Protein AF-A0A804UG69-F1 (afdb_monomer)

pLDDT: mean 86.94, std 11.78, range [37.31, 96.06]

Structure (mmCIF, N/CA/C/O backbone):
data_AF-A0A804UG69-F1
#
_entry.id   AF-A0A804UG69-F1
#
loop_
_atom_site.group_PDB
_atom_site.id
_atom_site.type_symbol
_atom_site.label_atom_id
_atom_site.label_alt_id
_atom_site.label_comp_id
_atom_site.label_asym_id
_atom_site.label_entity_id
_atom_site.label_seq_id
_atom_site.pdbx_PDB_ins_code
_atom_site.Cartn_x
_atom_site.Cartn_y
_atom_site.Cartn_z
_atom_site.occupancy
_atom_site.B_iso_or_equiv
_atom_site.auth_seq_id
_atom_site.auth_comp_id
_atom_site.auth_asym_id
_atom_site.auth_atom_id
_atom_site.pdbx_PDB_model_num
ATOM 1 N N . MET A 1 1 ? 10.944 14.879 -15.641 1.00 67.06 1 MET A N 1
ATOM 2 C CA . MET A 1 1 ? 11.235 13.615 -14.923 1.00 67.06 1 MET A CA 1
ATOM 3 C C . MET A 1 1 ? 10.166 13.428 -13.853 1.00 67.06 1 MET A C 1
ATOM 5 O O . MET A 1 1 ? 9.902 14.392 -13.152 1.00 67.06 1 MET A O 1
ATOM 9 N N . PHE A 1 2 ? 9.518 12.261 -13.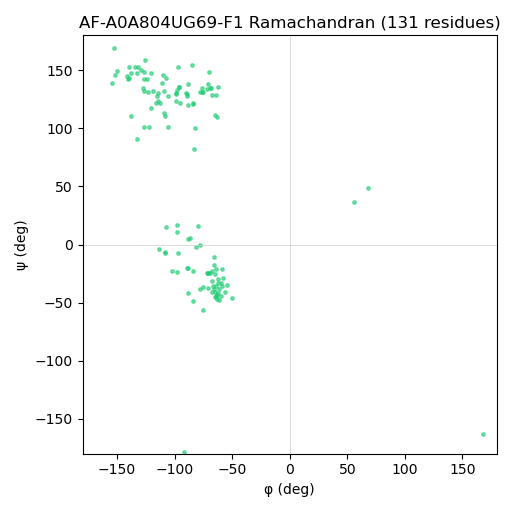747 1.00 74.19 2 PHE A N 1
ATOM 10 C CA . PHE A 1 2 ? 8.540 12.007 -12.675 1.00 74.19 2 PHE A CA 1
ATOM 11 C C . PHE A 1 2 ? 9.277 11.550 -11.413 1.00 74.19 2 PHE A C 1
ATOM 13 O O . PHE A 1 2 ? 10.001 10.557 -11.458 1.00 74.19 2 PHE A O 1
ATOM 20 N N . CYS A 1 3 ? 9.104 12.270 -10.305 1.00 78.31 3 CYS A N 1
ATOM 21 C CA . CYS A 1 3 ? 9.746 11.972 -9.027 1.00 78.31 3 CYS A CA 1
ATOM 22 C C . CYS A 1 3 ? 8.693 11.875 -7.916 1.00 78.31 3 CYS A C 1
ATOM 24 O O . CYS A 1 3 ? 7.734 12.643 -7.905 1.00 78.31 3 CYS A O 1
ATOM 26 N N . PHE A 1 4 ? 8.888 10.947 -6.979 1.00 79.75 4 PHE A N 1
ATOM 27 C CA . PHE A 1 4 ? 8.080 10.825 -5.766 1.00 79.75 4 PHE A CA 1
ATOM 28 C C . PHE A 1 4 ? 8.932 11.278 -4.581 1.00 79.75 4 PHE A C 1
ATOM 30 O O . PHE A 1 4 ? 9.896 10.604 -4.224 1.00 79.75 4 PHE A O 1
ATOM 37 N N . SER A 1 5 ? 8.590 12.420 -3.987 1.00 74.06 5 SER A N 1
ATOM 38 C CA . SER A 1 5 ? 9.306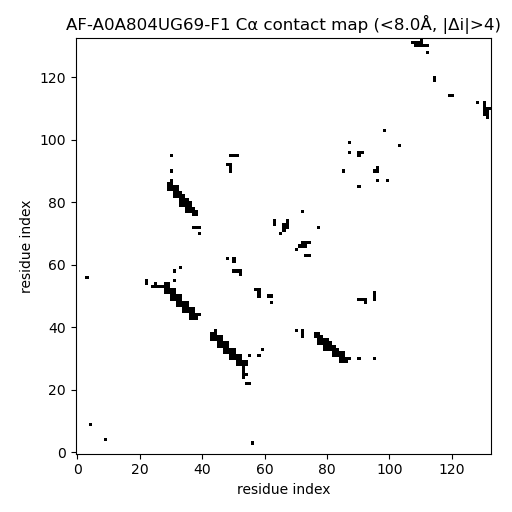 13.001 -2.848 1.00 74.06 5 SER A CA 1
ATOM 39 C C . 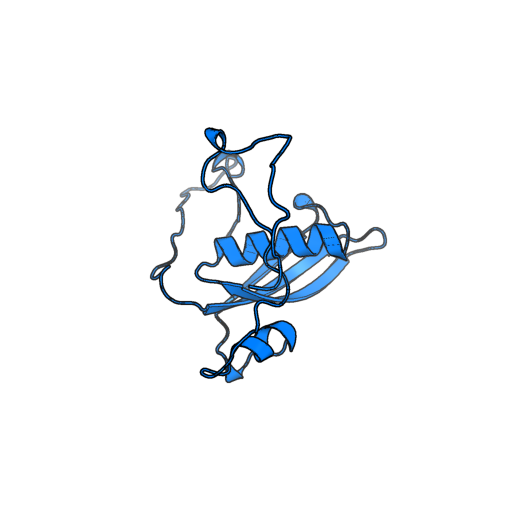SER A 1 5 ? 8.312 13.599 -1.848 1.00 74.06 5 SER A C 1
ATOM 41 O O . SER A 1 5 ? 7.324 14.195 -2.282 1.00 74.06 5 SER A O 1
ATOM 43 N N . PRO A 1 6 ? 8.557 13.487 -0.528 1.00 68.88 6 PRO A N 1
ATOM 44 C CA . PRO A 1 6 ? 7.726 14.135 0.487 1.00 68.88 6 PRO A CA 1
ATOM 45 C C . PRO A 1 6 ? 7.832 15.670 0.462 1.00 68.88 6 PRO A C 1
ATOM 47 O O . PRO A 1 6 ? 6.913 16.348 0.912 1.00 68.88 6 PRO A O 1
ATOM 50 N N . HIS A 1 7 ? 8.924 16.227 -0.079 1.00 62.69 7 HIS A N 1
ATOM 51 C CA . HIS A 1 7 ? 9.140 17.673 -0.169 1.00 62.69 7 HIS A CA 1
ATOM 52 C C . HIS A 1 7 ? 9.735 18.087 -1.520 1.00 62.69 7 HIS A C 1
ATOM 54 O O . HIS A 1 7 ? 10.560 17.377 -2.102 1.00 62.69 7 HIS A O 1
ATOM 60 N N . LEU A 1 8 ? 9.370 19.291 -1.974 1.00 58.81 8 LEU A N 1
ATOM 61 C CA . LEU A 1 8 ? 9.874 19.926 -3.203 1.00 58.81 8 LEU A CA 1
ATOM 62 C C . LEU A 1 8 ? 11.377 20.274 -3.136 1.00 58.81 8 LEU A C 1
ATOM 64 O O . LEU A 1 8 ? 11.985 20.597 -4.152 1.00 58.81 8 LEU A O 1
ATOM 68 N N . LEU A 1 9 ? 11.997 20.174 -1.952 1.00 55.69 9 LEU A N 1
ATOM 69 C CA . LEU A 1 9 ? 13.407 20.512 -1.712 1.00 55.69 9 LEU A CA 1
ATOM 70 C C . LEU A 1 9 ? 14.418 19.608 -2.439 1.00 55.69 9 LEU A C 1
ATOM 72 O O . LEU A 1 9 ? 15.562 20.001 -2.636 1.00 55.69 9 LEU A O 1
ATOM 76 N N . LEU A 1 10 ? 14.000 18.431 -2.907 1.00 52.09 10 LEU A N 1
ATOM 77 C CA . LEU A 1 10 ? 14.869 17.495 -3.633 1.00 52.0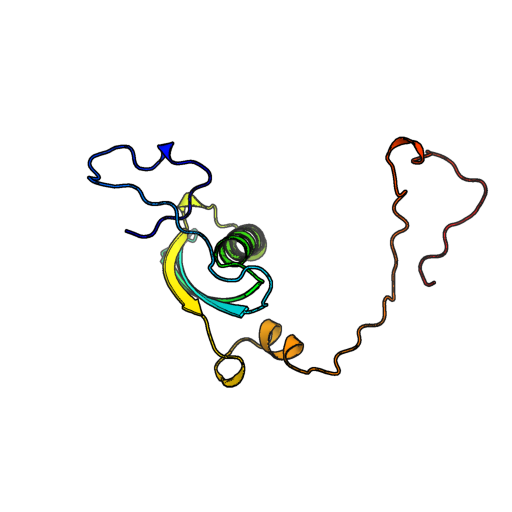9 10 LEU A CA 1
ATOM 78 C C . LEU A 1 10 ? 15.054 17.822 -5.130 1.00 52.09 10 LEU A C 1
ATOM 80 O O . LEU A 1 10 ? 15.813 17.130 -5.801 1.00 52.09 10 LEU A O 1
ATOM 84 N N . SER A 1 11 ? 14.409 18.870 -5.658 1.00 51.56 11 SER A N 1
ATOM 85 C CA . SER A 1 11 ? 14.471 19.266 -7.082 1.00 51.56 11 SER A CA 1
ATOM 86 C C . SER A 1 11 ? 15.281 20.545 -7.374 1.00 51.56 11 SER A C 1
ATOM 88 O O . SER A 1 11 ? 15.179 21.101 -8.463 1.00 51.56 11 SER A O 1
ATOM 90 N N . PHE A 1 12 ? 16.099 21.025 -6.432 1.00 37.31 12 PHE A N 1
ATOM 91 C CA . PHE A 1 12 ? 16.636 22.399 -6.429 1.00 37.31 12 PHE A CA 1
ATOM 92 C C . PHE A 1 12 ? 17.835 22.714 -7.343 1.00 37.31 12 PHE A C 1
ATOM 94 O O . PHE A 1 12 ? 18.459 23.760 -7.185 1.00 37.31 12 PHE A O 1
ATOM 101 N N . ILE A 1 13 ? 18.164 21.880 -8.328 1.00 46.38 13 ILE A N 1
ATOM 102 C CA . ILE A 1 13 ? 19.268 22.176 -9.252 1.00 46.38 13 ILE A CA 1
ATOM 103 C C . ILE A 1 13 ? 18.724 22.070 -10.685 1.00 46.38 13 ILE A C 1
ATOM 105 O O . ILE A 1 13 ? 18.509 20.980 -11.202 1.00 46.38 13 ILE A O 1
ATOM 109 N N . THR A 1 14 ? 18.435 23.237 -11.278 1.00 43.31 14 THR A N 1
ATOM 110 C CA . THR A 1 14 ? 18.195 23.495 -12.718 1.00 43.31 14 THR A CA 1
ATOM 111 C C . THR A 1 14 ? 16.933 22.919 -13.390 1.00 43.31 14 THR A C 1
ATOM 113 O O . THR A 1 14 ? 17.025 22.370 -14.487 1.00 43.31 14 THR A O 1
ATOM 116 N N . HIS A 1 15 ? 15.736 23.086 -12.815 1.00 53.72 15 HIS A N 1
ATOM 117 C CA . HIS A 1 15 ? 14.477 22.803 -13.530 1.00 53.72 15 HIS A CA 1
ATOM 118 C C . HIS A 1 15 ? 13.578 24.042 -13.686 1.00 53.72 15 HIS A C 1
ATOM 120 O O . HIS A 1 15 ? 13.346 24.773 -12.732 1.00 53.72 15 HIS A O 1
ATOM 126 N N . PHE A 1 16 ? 13.092 24.255 -14.916 1.00 59.66 16 PHE A N 1
ATOM 127 C CA . PHE A 1 16 ? 12.329 25.431 -15.368 1.00 59.66 16 PHE A CA 1
ATOM 128 C C . PHE A 1 16 ? 10.897 25.505 -14.802 1.00 59.66 16 PHE A C 1
ATOM 130 O O . PHE A 1 16 ? 10.343 26.590 -14.697 1.00 59.66 16 PHE A O 1
ATOM 137 N N . ASP A 1 17 ? 10.306 24.368 -14.421 1.00 71.19 17 ASP A N 1
ATOM 138 C CA . ASP A 1 17 ? 8.976 24.291 -13.808 1.00 71.19 17 ASP A CA 1
ATOM 139 C C . ASP A 1 17 ? 8.874 23.018 -12.948 1.00 71.19 17 ASP A C 1
ATOM 141 O O . ASP A 1 17 ? 9.374 21.953 -13.336 1.00 71.19 17 ASP A O 1
ATOM 145 N N . VAL A 1 18 ? 8.255 23.128 -11.770 1.00 75.62 18 VAL A N 1
ATOM 146 C CA . VAL A 1 18 ? 7.949 22.001 -10.883 1.00 75.62 18 VAL A CA 1
ATOM 147 C C . VAL A 1 18 ? 6.444 21.979 -10.646 1.00 75.62 18 VAL A C 1
ATOM 149 O O . VAL A 1 18 ? 5.922 22.717 -9.813 1.00 75.62 18 VAL A O 1
ATOM 152 N N . SER A 1 19 ? 5.747 21.088 -11.348 1.00 82.62 19 SER A N 1
ATOM 153 C CA . SER A 1 19 ? 4.312 20.874 -11.175 1.00 82.62 19 SER A CA 1
ATOM 154 C C . SER A 1 19 ? 4.040 19.666 -10.282 1.00 82.62 19 SER A C 1
ATOM 156 O O . SER A 1 19 ? 4.477 18.541 -10.542 1.00 82.62 19 SER A O 1
ATOM 158 N N . GLN A 1 20 ? 3.289 19.894 -9.205 1.00 83.00 20 GLN A N 1
ATOM 159 C CA . GLN A 1 20 ? 2.773 18.812 -8.377 1.00 83.00 20 GLN A CA 1
ATOM 160 C C . GLN A 1 20 ? 1.588 18.149 -9.081 1.00 83.00 20 GLN A C 1
ATOM 162 O O . GLN A 1 20 ? 0.660 18.815 -9.537 1.00 83.00 20 GLN A O 1
ATOM 167 N N . ILE A 1 21 ? 1.609 16.820 -9.147 1.00 85.12 21 ILE A N 1
ATOM 168 C CA . ILE A 1 21 ? 0.556 16.040 -9.794 1.00 85.12 21 ILE A CA 1
ATOM 169 C C . ILE A 1 21 ? -0.397 15.505 -8.734 1.00 85.12 21 ILE A C 1
ATOM 171 O O . ILE A 1 21 ? 0.020 14.868 -7.765 1.00 85.12 21 ILE A O 1
ATOM 175 N N . PHE A 1 22 ? -1.686 15.722 -8.971 1.00 83.19 22 PHE A N 1
ATOM 176 C CA . PHE A 1 22 ? -2.767 15.161 -8.176 1.00 83.19 22 PHE A CA 1
ATOM 177 C C . PHE A 1 22 ? -3.519 14.101 -8.983 1.00 83.19 22 PHE A C 1
ATOM 179 O O . PHE A 1 22 ? -3.659 14.195 -10.205 1.00 83.19 22 PHE A O 1
ATOM 186 N N . GLU A 1 23 ? -3.992 13.065 -8.293 1.00 84.31 23 GLU A N 1
ATOM 187 C CA . GLU A 1 23 ? -4.835 12.042 -8.908 1.00 84.31 23 GLU A CA 1
ATOM 188 C C . GLU A 1 23 ? -6.193 12.654 -9.271 1.00 84.31 23 GLU A C 1
ATOM 190 O O . GLU A 1 23 ? -6.798 13.352 -8.460 1.00 84.31 23 GLU A O 1
ATOM 195 N N . ARG A 1 24 ? -6.693 12.369 -10.480 1.00 82.06 24 ARG A N 1
ATOM 196 C CA . ARG A 1 24 ? -7.949 12.965 -10.967 1.00 82.06 24 ARG A CA 1
ATOM 197 C C . ARG A 1 24 ? -9.160 12.537 -10.134 1.00 82.06 24 ARG A C 1
ATOM 199 O O . ARG A 1 24 ? -9.979 13.373 -9.788 1.00 82.06 24 ARG A O 1
ATOM 206 N N . ASN A 1 25 ? -9.244 11.244 -9.803 1.00 84.81 25 ASN A N 1
ATOM 207 C CA . ASN A 1 25 ? -10.374 10.647 -9.083 1.00 84.81 25 ASN A CA 1
ATOM 208 C C . ASN A 1 25 ? -9.864 9.762 -7.929 1.00 84.81 25 ASN A C 1
ATOM 210 O O . ASN A 1 25 ? -9.645 8.566 -8.146 1.00 84.81 25 ASN A O 1
ATOM 214 N N . PRO A 1 26 ? -9.692 10.306 -6.710 1.00 86.88 26 PRO A N 1
ATOM 215 C CA . PRO A 1 26 ? -9.195 9.554 -5.552 1.00 86.88 26 PRO A CA 1
ATOM 216 C C . PRO A 1 26 ? -10.260 8.662 -4.887 1.00 86.88 26 PRO A C 1
ATOM 218 O O . PRO A 1 26 ? -9.982 7.995 -3.897 1.00 86.88 26 PRO A O 1
ATOM 221 N N . THR A 1 27 ? -11.494 8.653 -5.389 1.00 91.00 27 THR A N 1
ATOM 222 C CA . THR A 1 27 ? -12.603 7.852 -4.843 1.00 91.00 27 THR A CA 1
ATOM 223 C C . THR A 1 27 ? -12.679 6.451 -5.445 1.00 91.00 27 THR A C 1
ATOM 225 O O . THR A 1 27 ? -13.275 5.551 -4.857 1.00 91.00 27 THR A O 1
ATOM 228 N N . THR A 1 28 ? -12.078 6.246 -6.620 1.00 89.88 28 THR A N 1
ATOM 229 C CA . THR A 1 28 ? -12.128 4.974 -7.346 1.00 89.88 28 THR A CA 1
ATOM 230 C C . THR A 1 28 ? -10.877 4.151 -7.093 1.00 89.88 28 THR A C 1
ATOM 232 O O . THR A 1 28 ? -9.766 4.655 -7.245 1.00 89.88 28 THR A O 1
ATOM 235 N N . ILE A 1 29 ? -11.051 2.868 -6.788 1.00 91.50 29 ILE A N 1
ATOM 236 C CA . ILE A 1 29 ? -9.933 1.938 -6.627 1.00 91.50 29 ILE A CA 1
ATOM 237 C C . ILE A 1 29 ? -9.410 1.527 -8.005 1.00 91.50 29 ILE A C 1
ATOM 239 O O . ILE A 1 29 ? -10.179 1.103 -8.871 1.00 91.50 29 ILE A O 1
ATOM 243 N N . LYS A 1 30 ? -8.093 1.598 -8.190 1.00 92.62 30 LYS A N 1
ATOM 244 C CA . LYS A 1 30 ? -7.394 1.187 -9.409 1.00 92.62 30 LYS A CA 1
ATOM 245 C C . LYS A 1 30 ? -6.301 0.181 -9.061 1.00 92.62 30 LYS A C 1
ATOM 247 O O . LYS A 1 30 ? -5.832 0.103 -7.927 1.00 92.62 30 LYS A O 1
ATOM 252 N N . ASN A 1 31 ? -5.885 -0.595 -10.055 1.00 94.56 31 ASN A N 1
ATOM 253 C CA . ASN A 1 31 ? -4.697 -1.431 -9.935 1.00 94.56 31 ASN A CA 1
ATOM 254 C C . ASN A 1 31 ? -3.529 -0.703 -10.611 1.00 94.56 31 ASN A C 1
ATOM 256 O O . ASN A 1 31 ? -3.648 -0.259 -11.754 1.00 94.56 31 ASN A O 1
ATOM 260 N N . TYR A 1 32 ? -2.406 -0.582 -9.915 1.00 95.19 32 TYR A N 1
ATOM 261 C CA . TYR A 1 32 ? -1.201 0.095 -10.374 1.00 95.19 32 TYR A CA 1
ATOM 262 C C . TYR A 1 32 ? -0.078 -0.920 -10.564 1.00 95.19 32 TYR A C 1
ATOM 264 O O . TYR A 1 32 ? 0.312 -1.611 -9.626 1.00 95.19 32 TYR A O 1
ATOM 272 N N . GLY A 1 33 ? 0.452 -0.994 -11.781 1.00 95.75 33 GLY A N 1
ATOM 273 C CA . GLY A 1 33 ? 1.674 -1.717 -12.100 1.00 95.75 33 GLY A CA 1
ATOM 274 C C . GLY A 1 33 ? 2.883 -0.804 -11.935 1.00 95.75 33 GLY A C 1
ATOM 275 O O . GLY A 1 33 ? 2.925 0.283 -12.514 1.00 95.75 33 GLY A O 1
ATOM 276 N N . ILE A 1 34 ? 3.869 -1.254 -11.167 1.00 95.94 34 ILE A N 1
ATOM 277 C CA . ILE A 1 34 ? 5.115 -0.539 -10.895 1.00 95.94 34 ILE A CA 1
ATOM 278 C C . ILE A 1 34 ? 6.276 -1.408 -11.370 1.00 95.94 34 ILE A C 1
ATOM 280 O O . ILE A 1 34 ? 6.497 -2.511 -10.866 1.00 95.94 34 ILE A O 1
ATOM 284 N N . TRP A 1 35 ? 7.027 -0.895 -12.339 1.00 95.69 35 TRP A N 1
ATOM 285 C CA . TRP A 1 35 ? 8.312 -1.446 -12.752 1.00 95.69 35 TRP A CA 1
ATOM 286 C C . TRP A 1 35 ? 9.395 -0.690 -12.009 1.00 95.69 35 TRP A C 1
ATOM 288 O O . TRP A 1 35 ? 9.494 0.533 -12.121 1.00 95.69 35 TRP A O 1
ATOM 298 N N . LEU A 1 36 ? 10.199 -1.414 -11.248 1.00 94.69 36 LEU A N 1
ATOM 299 C CA . LEU A 1 36 ? 11.248 -0.847 -10.423 1.00 94.69 36 LEU A CA 1
ATOM 300 C C . LEU A 1 36 ? 12.551 -1.612 -10.620 1.00 94.69 36 LEU A C 1
ATOM 302 O O . LEU A 1 36 ? 12.562 -2.820 -10.842 1.00 94.69 36 LEU A O 1
ATOM 306 N N . ARG A 1 37 ? 13.656 -0.895 -10.507 1.00 96.06 37 ARG A N 1
ATOM 307 C CA . ARG A 1 37 ? 14.992 -1.448 -10.345 1.00 96.06 37 ARG A CA 1
ATOM 308 C C . ARG A 1 37 ? 15.435 -1.146 -8.930 1.00 96.06 37 ARG A C 1
ATOM 310 O O . ARG A 1 37 ? 15.299 -0.013 -8.483 1.00 96.06 37 ARG A O 1
ATOM 317 N N . TYR A 1 38 ? 15.960 -2.131 -8.222 1.00 95.31 38 TYR A N 1
ATOM 318 C CA . TYR A 1 38 ? 16.471 -1.919 -6.876 1.00 95.31 38 TYR A CA 1
ATOM 319 C C . TYR A 1 38 ? 17.877 -2.477 -6.716 1.00 95.31 38 TYR A C 1
ATOM 321 O O . TYR A 1 38 ? 18.254 -3.449 -7.372 1.00 95.31 38 TYR A O 1
ATOM 329 N N . GLN A 1 39 ? 18.645 -1.852 -5.833 1.00 94.38 39 GLN A N 1
ATOM 330 C CA . GLN A 1 39 ? 19.962 -2.321 -5.437 1.00 94.38 39 GLN A CA 1
ATOM 331 C C . GLN A 1 39 ? 19.825 -3.287 -4.254 1.00 94.38 39 GLN A C 1
ATOM 333 O O . GLN A 1 39 ? 19.302 -2.935 -3.194 1.00 94.38 39 GLN A O 1
ATOM 338 N N . SER A 1 40 ? 20.278 -4.520 -4.446 1.00 89.12 40 SER A N 1
ATOM 339 C CA . SER A 1 40 ? 20.519 -5.485 -3.378 1.00 89.12 40 SER A CA 1
ATOM 340 C C . SER A 1 40 ? 21.975 -5.394 -2.906 1.00 89.12 40 SER A C 1
ATOM 342 O O . SER A 1 40 ? 22.769 -4.604 -3.412 1.00 89.12 40 SER A O 1
ATOM 344 N N . ARG A 1 41 ? 22.353 -6.237 -1.941 1.00 89.19 41 ARG A N 1
ATOM 345 C CA . ARG A 1 41 ? 23.750 -6.340 -1.489 1.00 89.19 41 ARG A CA 1
ATOM 346 C C . ARG A 1 41 ? 24.693 -6.862 -2.575 1.00 89.19 41 ARG A C 1
ATOM 348 O O . ARG A 1 41 ? 25.883 -6.592 -2.506 1.00 89.19 41 ARG A O 1
ATOM 355 N N . THR A 1 42 ? 24.171 -7.617 -3.539 1.00 91.56 42 THR A N 1
ATOM 356 C CA . THR A 1 42 ? 24.960 -8.293 -4.575 1.00 91.56 42 THR A CA 1
ATOM 357 C C . THR A 1 42 ? 24.920 -7.571 -5.920 1.00 91.56 42 THR A C 1
ATOM 359 O O . THR A 1 42 ? 25.816 -7.769 -6.730 1.00 91.56 42 THR A O 1
ATOM 362 N N . GLY A 1 43 ? 23.904 -6.745 -6.189 1.00 93.44 43 GLY A N 1
ATOM 363 C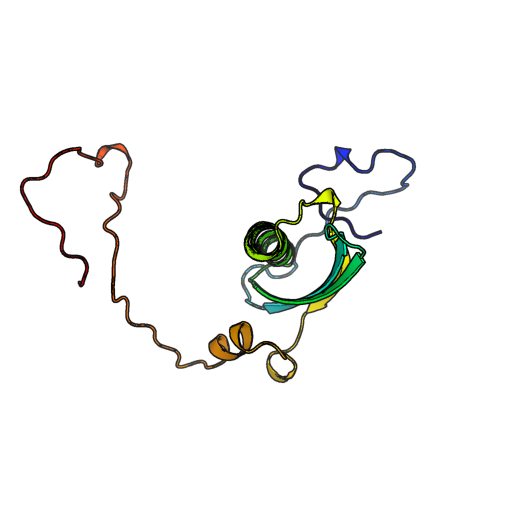 CA . GLY A 1 43 ? 23.791 -6.036 -7.463 1.00 93.44 43 GLY A CA 1
ATOM 364 C C . GLY A 1 43 ? 22.431 -5.385 -7.696 1.00 93.44 43 GLY A C 1
ATOM 365 O O . GLY A 1 43 ? 21.649 -5.185 -6.770 1.00 93.44 43 GLY A O 1
ATOM 366 N N . TYR A 1 44 ? 22.143 -5.043 -8.951 1.00 95.06 44 TYR A N 1
ATOM 367 C CA . TYR A 1 44 ? 20.871 -4.440 -9.349 1.00 95.06 44 TYR A CA 1
ATOM 368 C C . TYR A 1 44 ? 19.893 -5.491 -9.863 1.00 95.06 44 TYR A C 1
ATOM 370 O O . TYR A 1 44 ? 20.248 -6.334 -10.683 1.00 95.06 44 TYR A O 1
ATOM 378 N N . HIS A 1 45 ? 18.638 -5.397 -9.432 1.00 94.88 45 HIS A N 1
ATOM 379 C CA . HIS A 1 45 ? 17.575 -6.305 -9.848 1.00 94.88 45 HIS A CA 1
ATOM 380 C C . HIS A 1 45 ? 16.371 -5.528 -10.363 1.00 94.88 45 HIS A C 1
ATOM 382 O O . HIS A 1 45 ? 15.924 -4.565 -9.740 1.00 94.88 45 HIS A O 1
ATOM 388 N N . ASN A 1 46 ? 15.831 -5.975 -11.495 1.00 95.88 46 ASN A N 1
ATOM 389 C CA . ASN A 1 46 ? 14.574 -5.469 -12.028 1.00 95.88 46 ASN A CA 1
ATOM 390 C C . ASN A 1 46 ? 13.413 -6.263 -11.442 1.00 95.88 46 ASN A C 1
ATOM 392 O O . ASN A 1 46 ? 13.458 -7.489 -11.344 1.00 95.88 46 ASN A O 1
ATOM 396 N N . MET A 1 47 ? 12.356 -5.557 -11.076 1.00 94.88 47 MET A N 1
ATOM 397 C CA . MET A 1 47 ? 11.174 -6.136 -10.481 1.00 94.88 47 MET A CA 1
ATOM 398 C C . MET A 1 47 ? 9.928 -5.438 -11.002 1.00 94.88 47 MET A C 1
ATOM 400 O O . MET A 1 47 ? 9.893 -4.236 -11.247 1.00 94.88 47 MET A O 1
ATOM 404 N N . TYR A 1 48 ? 8.876 -6.225 -11.145 1.00 95.06 48 TYR A N 1
ATOM 405 C CA . TYR A 1 48 ? 7.535 -5.730 -11.388 1.00 95.06 48 TYR A CA 1
ATOM 406 C C . TYR A 1 48 ? 6.691 -6.010 -10.146 1.00 95.06 48 TYR A C 1
ATOM 408 O O . TYR A 1 48 ? 6.828 -7.084 -9.551 1.00 95.06 48 TYR A O 1
ATOM 416 N N . LYS A 1 49 ? 5.839 -5.077 -9.729 1.00 94.38 49 LYS A N 1
ATOM 417 C CA . LYS A 1 49 ? 4.850 -5.281 -8.662 1.00 94.38 49 LYS A CA 1
ATOM 418 C C . LYS A 1 49 ? 3.531 -4.617 -9.026 1.00 94.38 49 LYS A C 1
ATOM 420 O O . LYS A 1 49 ? 3.507 -3.654 -9.784 1.00 94.38 49 LYS A O 1
ATOM 425 N N . GLU A 1 50 ? 2.448 -5.160 -8.489 1.00 95.06 50 GLU A N 1
ATOM 426 C CA . GLU A 1 50 ? 1.091 -4.667 -8.698 1.00 95.06 50 GLU A CA 1
ATOM 427 C C . GLU A 1 50 ? 0.479 -4.352 -7.335 1.00 95.06 50 GLU A C 1
ATOM 429 O O . GLU A 1 50 ? 0.541 -5.183 -6.429 1.00 95.06 50 GLU A O 1
ATOM 434 N N . TYR A 1 51 ? -0.110 -3.167 -7.201 1.00 95.00 51 TYR A N 1
ATOM 435 C CA . TYR A 1 51 ? -0.789 -2.720 -5.987 1.00 95.00 51 TYR A CA 1
ATOM 436 C C . TYR A 1 51 ? -2.202 -2.266 -6.319 1.00 95.00 51 TYR A C 1
ATOM 438 O O . TYR A 1 51 ? -2.457 -1.754 -7.408 1.00 95.00 51 TYR A O 1
ATOM 446 N N . ARG A 1 52 ? -3.124 -2.454 -5.378 1.00 93.62 52 ARG A N 1
ATOM 447 C CA . ARG A 1 52 ? -4.506 -1.989 -5.486 1.00 93.62 52 ARG A CA 1
ATOM 448 C C . ARG A 1 52 ? -4.689 -0.835 -4.514 1.00 93.62 52 ARG A C 1
ATOM 450 O O . ARG A 1 52 ? -4.594 -1.041 -3.309 1.00 93.62 52 ARG A O 1
ATOM 457 N N . ASP A 1 53 ? -4.914 0.360 -5.043 1.00 94.00 53 ASP A N 1
ATOM 458 C CA . ASP A 1 53 ? -5.049 1.574 -4.239 1.00 94.00 53 ASP A CA 1
ATOM 459 C C . ASP A 1 53 ? -5.929 2.611 -4.954 1.00 94.00 53 ASP A C 1
ATOM 461 O O . ASP A 1 53 ? -6.272 2.454 -6.128 1.00 94.00 53 ASP A O 1
ATOM 465 N N . THR A 1 54 ? -6.321 3.669 -4.254 1.00 92.75 54 THR A N 1
ATOM 466 C CA . THR A 1 54 ? -7.087 4.788 -4.816 1.00 92.75 54 THR A CA 1
ATOM 467 C C . THR A 1 54 ? -6.207 5.835 -5.491 1.00 92.75 54 THR A C 1
ATOM 469 O O . THR A 1 54 ? -6.681 6.575 -6.352 1.00 92.75 54 THR A O 1
ATOM 472 N N . THR A 1 55 ? -4.924 5.903 -5.124 1.00 93.06 55 THR A N 1
ATOM 473 C CA . THR A 1 55 ? -3.970 6.881 -5.660 1.00 93.06 55 THR A CA 1
ATOM 474 C C . THR A 1 55 ? -2.645 6.233 -6.037 1.00 93.06 55 THR A C 1
ATOM 476 O O . THR A 1 55 ? -2.216 5.245 -5.436 1.00 93.06 55 THR A O 1
ATOM 479 N N . LEU A 1 56 ? -1.946 6.834 -7.005 1.00 91.94 56 LEU A N 1
ATOM 480 C CA . LEU A 1 56 ? -0.600 6.397 -7.372 1.00 91.94 56 LEU A CA 1
ATOM 481 C C . LEU A 1 56 ? 0.404 6.588 -6.221 1.00 91.94 56 LEU A C 1
ATOM 483 O O . LEU A 1 56 ? 1.290 5.757 -6.036 1.00 91.94 56 LEU A O 1
ATOM 487 N N . ASN A 1 57 ? 0.246 7.654 -5.430 1.00 92.38 57 ASN A N 1
ATOM 488 C CA . ASN A 1 57 ? 1.122 7.948 -4.294 1.00 92.38 57 ASN A CA 1
ATOM 489 C C . ASN A 1 57 ? 1.011 6.872 -3.207 1.00 92.38 57 ASN A C 1
ATOM 491 O O . ASN A 1 57 ? 2.038 6.379 -2.746 1.00 92.38 57 ASN A O 1
ATOM 495 N N . GLY A 1 58 ? -0.212 6.449 -2.867 1.00 92.62 58 GLY A N 1
ATOM 496 C CA . GLY A 1 58 ? -0.436 5.352 -1.923 1.00 92.62 58 GLY A CA 1
ATOM 497 C C . GLY A 1 58 ? 0.148 4.029 -2.426 1.00 92.62 58 GLY A C 1
ATOM 498 O O . GLY A 1 58 ? 0.854 3.339 -1.690 1.00 92.62 58 GLY A O 1
ATOM 499 N N . ALA A 1 59 ? -0.008 3.722 -3.720 1.00 94.06 59 ALA A N 1
ATOM 500 C CA . ALA A 1 59 ? 0.592 2.528 -4.317 1.00 94.06 59 ALA A CA 1
ATOM 501 C C . ALA A 1 59 ? 2.134 2.537 -4.240 1.00 94.06 59 ALA A C 1
ATOM 503 O O . ALA A 1 59 ? 2.758 1.502 -3.989 1.00 94.06 59 ALA A O 1
ATOM 504 N N . VAL A 1 60 ? 2.767 3.699 -4.427 1.00 93.81 60 VAL A N 1
ATOM 505 C CA . VAL A 1 60 ? 4.222 3.866 -4.283 1.00 93.81 60 VAL A CA 1
ATOM 506 C C . VAL A 1 60 ? 4.662 3.770 -2.818 1.00 93.81 60 VAL A C 1
ATOM 508 O O . VAL A 1 60 ? 5.692 3.159 -2.534 1.00 93.81 60 VAL A O 1
ATOM 511 N N . GLU A 1 61 ? 3.884 4.296 -1.874 1.00 94.12 61 GLU A N 1
ATOM 512 C CA . GLU A 1 61 ? 4.150 4.147 -0.438 1.00 94.12 61 GLU A CA 1
ATOM 513 C C . GLU A 1 61 ? 4.079 2.677 0.000 1.00 94.12 61 GLU A C 1
ATOM 515 O O . GLU A 1 61 ? 5.000 2.166 0.647 1.00 94.12 61 GLU A O 1
ATOM 520 N N . GLN A 1 62 ? 3.034 1.958 -0.420 1.00 94.62 62 GLN A N 1
ATOM 521 C CA . GLN A 1 62 ? 2.920 0.513 -0.210 1.00 94.62 62 GLN A CA 1
ATOM 522 C C . GLN A 1 62 ? 4.127 -0.229 -0.797 1.00 94.62 62 GLN A C 1
ATOM 524 O O . GLN A 1 62 ? 4.675 -1.127 -0.152 1.00 94.62 62 GLN A O 1
ATOM 529 N N . MET A 1 63 ? 4.596 0.189 -1.978 1.00 95.12 63 MET A N 1
ATOM 530 C CA . MET A 1 63 ? 5.791 -0.370 -2.600 1.00 95.12 63 MET A CA 1
ATOM 531 C C . MET A 1 63 ? 7.042 -0.177 -1.750 1.00 95.12 63 MET A C 1
ATOM 533 O O . MET A 1 63 ? 7.755 -1.154 -1.510 1.00 95.12 63 MET A O 1
ATOM 537 N N . TYR A 1 64 ? 7.286 1.032 -1.243 1.00 94.81 64 TYR A N 1
ATOM 538 C CA . TYR A 1 64 ? 8.420 1.292 -0.359 1.00 94.81 64 TYR A CA 1
ATOM 539 C C . TYR A 1 64 ? 8.364 0.442 0.914 1.00 94.81 64 TYR A C 1
ATOM 541 O O . TYR A 1 64 ? 9.366 -0.178 1.276 1.00 94.81 64 TYR A O 1
ATOM 549 N N . ASN A 1 65 ? 7.195 0.341 1.549 1.00 94.88 65 ASN A N 1
ATOM 550 C CA . ASN A 1 65 ? 7.005 -0.463 2.758 1.00 94.88 65 ASN A CA 1
ATOM 551 C C . ASN A 1 65 ? 7.253 -1.957 2.503 1.00 94.88 65 ASN A C 1
ATOM 553 O O . ASN A 1 65 ? 7.945 -2.631 3.273 1.00 94.88 65 ASN A O 1
ATOM 557 N N . GLU A 1 66 ? 6.742 -2.485 1.390 1.00 94.38 66 GLU A N 1
ATOM 558 C CA . GLU A 1 66 ? 6.942 -3.883 1.026 1.00 94.38 66 GLU A CA 1
ATOM 559 C C . GLU A 1 66 ? 8.410 -4.184 0.685 1.00 94.38 66 GLU A C 1
ATOM 561 O O . GLU A 1 66 ? 8.941 -5.225 1.083 1.00 94.38 66 GLU A O 1
ATOM 566 N N . MET A 1 67 ? 9.087 -3.281 -0.031 1.00 94.62 67 MET A N 1
ATOM 567 C CA . MET A 1 67 ? 10.508 -3.416 -0.368 1.00 94.62 67 MET A CA 1
ATOM 568 C C . MET A 1 67 ? 11.405 -3.344 0.872 1.00 94.62 67 MET A C 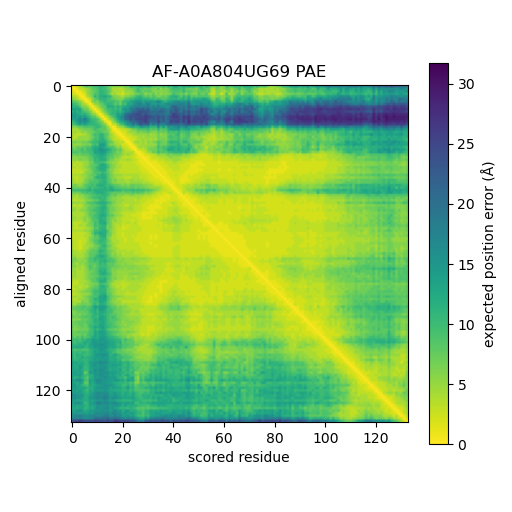1
ATOM 570 O O . MET A 1 67 ? 12.356 -4.124 0.984 1.00 94.62 67 MET A O 1
ATOM 574 N N . ALA A 1 68 ? 11.072 -2.476 1.829 1.00 94.38 68 ALA A N 1
ATOM 575 C CA . ALA A 1 68 ? 11.766 -2.386 3.108 1.00 94.38 68 ALA A CA 1
ATOM 576 C C . ALA A 1 68 ? 11.595 -3.666 3.940 1.00 94.38 68 ALA A C 1
ATOM 578 O O . ALA A 1 68 ? 12.562 -4.157 4.519 1.00 94.38 68 ALA A O 1
ATOM 579 N N . SER A 1 69 ? 10.394 -4.251 3.963 1.00 94.31 69 SER A N 1
ATOM 580 C CA . SER A 1 69 ? 10.118 -5.465 4.739 1.00 94.31 69 SER A CA 1
ATOM 581 C C . SER A 1 69 ? 10.698 -6.730 4.093 1.00 94.31 69 SER A C 1
ATOM 583 O O . SER A 1 69 ? 11.502 -7.431 4.710 1.00 94.31 69 SER A O 1
ATOM 585 N N . ARG A 1 70 ? 10.330 -7.021 2.837 1.00 93.19 70 ARG A N 1
ATOM 586 C CA . ARG A 1 70 ? 10.659 -8.298 2.176 1.00 93.19 70 ARG A CA 1
ATOM 587 C C . ARG A 1 70 ? 12.098 -8.368 1.689 1.00 93.19 70 ARG A C 1
ATOM 589 O O . ARG A 1 70 ? 12.724 -9.419 1.781 1.00 93.19 70 ARG A O 1
ATOM 596 N N . HIS A 1 71 ? 12.619 -7.260 1.168 1.00 92.00 71 HIS A N 1
ATOM 597 C CA . HIS A 1 71 ? 13.931 -7.224 0.517 1.00 92.00 71 HIS A CA 1
ATOM 598 C C . HIS A 1 71 ? 14.962 -6.392 1.288 1.00 92.00 71 HIS A C 1
ATOM 600 O O . HIS A 1 71 ? 16.127 -6.367 0.896 1.00 92.00 71 HIS A O 1
ATOM 606 N N . ARG A 1 72 ? 14.563 -5.741 2.395 1.00 92.00 72 ARG A N 1
ATOM 607 C CA . ARG A 1 72 ? 15.430 -4.885 3.228 1.00 92.00 72 ARG A CA 1
ATOM 608 C C . ARG A 1 72 ? 16.101 -3.765 2.431 1.00 92.00 72 ARG A C 1
ATOM 610 O O . ARG A 1 72 ? 17.253 -3.416 2.685 1.00 92.00 72 ARG A O 1
ATOM 617 N N . VAL A 1 73 ? 15.376 -3.208 1.463 1.00 93.00 73 VAL A N 1
ATOM 618 C CA . VAL A 1 73 ? 15.872 -2.145 0.583 1.00 93.00 73 VAL A CA 1
ATOM 619 C C . VAL A 1 73 ? 15.440 -0.785 1.124 1.00 93.00 73 VAL A C 1
ATOM 621 O O . VAL A 1 73 ? 14.291 -0.600 1.519 1.00 93.00 73 VAL A O 1
ATOM 624 N N . ARG A 1 74 ? 16.367 0.176 1.141 1.00 91.88 74 ARG A N 1
ATOM 625 C CA . ARG A 1 74 ? 16.089 1.567 1.527 1.00 91.88 74 ARG A CA 1
ATOM 626 C C . ARG A 1 74 ? 15.555 2.360 0.333 1.00 91.88 74 ARG A C 1
ATOM 628 O O . ARG A 1 74 ? 15.904 2.058 -0.802 1.00 91.88 74 ARG A O 1
ATOM 635 N N . SER A 1 75 ? 14.787 3.417 0.597 1.00 89.44 75 SER A N 1
ATOM 636 C CA . SER A 1 75 ? 14.216 4.286 -0.447 1.00 89.44 75 SER A CA 1
ATOM 637 C C . SER A 1 75 ? 15.239 4.778 -1.497 1.00 89.44 75 SER A C 1
ATOM 639 O O . SER A 1 75 ? 14.974 4.590 -2.682 1.00 89.44 75 SER A O 1
ATOM 641 N N . PRO A 1 76 ? 16.450 5.259 -1.129 1.00 90.31 76 PRO A N 1
ATOM 642 C CA . PRO A 1 76 ? 17.437 5.726 -2.115 1.00 90.31 76 PRO A CA 1
ATOM 643 C C . PRO A 1 76 ? 17.953 4.634 -3.062 1.00 90.31 76 PRO A C 1
ATOM 645 O O . PRO A 1 76 ? 18.475 4.925 -4.131 1.00 90.31 76 PRO A O 1
ATOM 648 N N . CYS A 1 77 ? 17.824 3.368 -2.666 1.00 92.44 77 CYS A N 1
ATOM 649 C CA . CYS A 1 77 ? 18.286 2.214 -3.430 1.00 92.44 77 CYS A CA 1
ATOM 650 C C . CYS A 1 77 ? 17.225 1.695 -4.415 1.00 92.44 77 CYS A C 1
ATOM 652 O O . CYS A 1 77 ? 17.425 0.641 -5.020 1.00 92.44 77 CYS A O 1
ATOM 654 N N . ILE A 1 78 ? 16.084 2.380 -4.544 1.00 94.00 78 ILE A N 1
ATOM 655 C CA . ILE A 1 78 ? 14.971 1.997 -5.411 1.00 94.00 78 ILE A CA 1
ATOM 656 C C . ILE A 1 78 ? 14.808 3.061 -6.488 1.00 94.00 78 ILE A C 1
ATOM 658 O O . ILE A 1 78 ? 14.646 4.243 -6.209 1.00 94.00 78 ILE A O 1
ATOM 662 N N . GLN A 1 79 ? 14.789 2.617 -7.735 1.00 93.38 79 GLN A N 1
ATOM 663 C CA . GLN A 1 79 ? 14.490 3.440 -8.888 1.00 93.38 79 GLN A CA 1
ATOM 664 C C . GLN A 1 79 ? 13.208 2.937 -9.537 1.00 93.38 79 GLN A C 1
ATOM 666 O O . GLN A 1 79 ? 13.120 1.788 -9.970 1.00 93.38 79 GLN A O 1
ATOM 671 N N . ILE A 1 80 ? 12.213 3.807 -9.646 1.00 93.69 80 ILE A N 1
ATOM 672 C CA . ILE A 1 80 ? 10.980 3.505 -10.369 1.00 93.69 80 ILE A CA 1
ATOM 673 C C . ILE A 1 80 ? 11.228 3.793 -11.852 1.00 93.69 80 ILE A C 1
ATOM 675 O O . ILE A 1 80 ? 11.580 4.907 -12.223 1.00 93.69 80 ILE A O 1
ATOM 679 N N . ILE A 1 81 ? 11.071 2.774 -12.695 1.00 94.19 81 ILE A N 1
ATOM 680 C CA . ILE A 1 81 ? 11.254 2.875 -14.149 1.00 94.19 81 ILE A CA 1
ATOM 681 C C . ILE A 1 81 ? 9.967 3.383 -14.792 1.00 94.19 81 ILE A C 1
ATOM 683 O O . ILE A 1 81 ? 9.982 4.286 -15.623 1.00 94.19 81 ILE A O 1
ATOM 687 N N . LYS A 1 82 ? 8.840 2.767 -14.426 1.00 93.69 82 LYS A N 1
ATOM 688 C CA . LYS A 1 82 ? 7.532 3.069 -14.999 1.00 93.69 82 LYS A CA 1
ATOM 689 C C . LYS A 1 82 ? 6.441 2.783 -13.983 1.00 93.69 82 LYS A C 1
ATOM 691 O O . LYS A 1 82 ? 6.521 1.816 -13.226 1.00 93.69 82 LYS A O 1
ATOM 696 N N . THR A 1 83 ? 5.392 3.586 -14.034 1.00 94.00 83 THR A N 1
ATOM 697 C CA . THR A 1 83 ? 4.118 3.325 -13.371 1.00 94.00 83 THR A CA 1
ATOM 698 C C . THR A 1 83 ? 3.007 3.353 -14.416 1.00 94.00 83 THR A C 1
ATOM 700 O O . THR A 1 83 ? 3.066 4.115 -15.381 1.00 94.00 83 THR A O 1
ATOM 703 N N . ALA A 1 84 ? 2.016 2.476 -14.280 1.00 93.94 84 ALA A N 1
ATOM 704 C CA . ALA A 1 84 ? 0.841 2.471 -15.148 1.00 93.94 84 ALA A CA 1
ATOM 705 C C . ALA A 1 84 ? -0.381 1.941 -14.401 1.00 93.94 84 ALA A C 1
ATOM 707 O O . ALA A 1 84 ? -0.260 1.070 -13.540 1.00 93.94 84 ALA A O 1
ATOM 708 N N . THR A 1 85 ? -1.563 2.425 -14.765 1.00 93.44 85 THR A N 1
ATOM 709 C CA . THR A 1 85 ? -2.821 1.800 -14.361 1.00 93.44 85 THR A CA 1
ATOM 710 C C . THR A 1 85 ? -3.043 0.539 -15.196 1.00 93.44 85 THR A C 1
ATOM 712 O O . THR A 1 85 ? -2.885 0.540 -16.416 1.00 93.44 85 THR A O 1
ATOM 715 N N . VAL A 1 86 ? -3.373 -0.565 -14.532 1.00 93.62 86 VAL A N 1
ATOM 716 C CA . VAL A 1 86 ? -3.573 -1.877 -15.153 1.00 93.62 86 VAL A CA 1
ATOM 717 C C . VAL A 1 86 ? -5.038 -2.264 -15.005 1.00 93.62 86 VAL A C 1
ATOM 719 O O . VAL A 1 86 ? -5.616 -2.193 -13.923 1.00 93.62 86 VAL A O 1
ATOM 722 N N . HIS A 1 87 ? -5.655 -2.674 -16.108 1.00 92.69 87 HIS A N 1
ATOM 723 C CA . HIS A 1 87 ? -7.028 -3.163 -16.098 1.00 92.69 87 HIS A CA 1
ATOM 724 C C . HIS A 1 87 ? -7.125 -4.525 -15.388 1.00 92.69 87 HIS A C 1
ATOM 726 O O . HIS A 1 87 ? -6.208 -5.337 -15.488 1.00 92.69 87 HIS A O 1
ATOM 732 N N . PHE A 1 88 ? -8.250 -4.821 -14.728 1.00 89.44 88 PHE A N 1
ATOM 733 C CA . PHE A 1 88 ? -8.415 -6.021 -13.889 1.00 89.44 88 PHE A CA 1
ATOM 734 C C . PHE A 1 88 ? -8.110 -7.347 -14.609 1.00 89.44 88 PHE A C 1
ATOM 736 O O . PHE A 1 88 ? -7.552 -8.258 -14.004 1.00 89.44 88 PHE A O 1
ATOM 743 N N . LYS A 1 89 ? -8.424 -7.443 -15.910 1.00 90.12 89 LYS A N 1
ATOM 744 C CA . LYS A 1 89 ? -8.140 -8.632 -16.741 1.00 90.12 89 LYS A CA 1
ATOM 745 C C . LYS A 1 89 ? -6.646 -8.850 -17.010 1.00 90.12 89 LYS A C 1
ATOM 747 O O . LYS A 1 89 ? -6.241 -9.963 -17.310 1.00 90.12 89 LYS A O 1
ATOM 752 N N . LEU A 1 90 ? -5.847 -7.785 -16.946 1.00 92.25 90 LEU A N 1
ATOM 753 C CA . LEU A 1 90 ? -4.425 -7.794 -17.295 1.00 92.25 90 LEU A CA 1
ATOM 754 C C . LEU A 1 90 ? -3.510 -7.947 -16.072 1.00 92.25 90 LEU A C 1
ATOM 756 O O . LEU A 1 90 ? -2.300 -8.096 -16.243 1.00 92.25 90 LEU A O 1
ATOM 760 N N . CYS A 1 91 ? -4.061 -7.906 -14.856 1.00 93.12 91 CYS A N 1
ATOM 761 C CA . CYS A 1 91 ? -3.298 -8.107 -13.628 1.00 93.12 91 CYS A CA 1
ATOM 762 C C . CYS A 1 91 ? -2.723 -9.522 -13.574 1.00 93.12 91 CYS A C 1
ATOM 764 O O . CYS A 1 91 ? -3.438 -10.515 -13.733 1.00 93.12 91 CYS A O 1
ATOM 766 N N . LYS A 1 92 ? -1.422 -9.619 -13.315 1.00 91.75 92 LYS A N 1
ATOM 767 C CA . LYS A 1 92 ? -0.685 -10.883 -13.316 1.00 91.75 92 LYS A CA 1
ATOM 768 C C . LYS A 1 92 ? -0.514 -11.453 -11.915 1.00 91.75 92 LYS A C 1
ATOM 770 O O . LYS A 1 92 ? -0.341 -12.663 -11.803 1.00 91.75 92 LYS A O 1
ATOM 775 N N . ARG A 1 93 ? -0.571 -10.632 -10.859 1.00 92.50 93 ARG A N 1
ATOM 776 C CA . ARG A 1 93 ? -0.255 -11.061 -9.487 1.00 92.50 93 ARG A CA 1
ATOM 777 C C . ARG A 1 93 ? -1.460 -11.603 -8.734 1.00 92.50 93 ARG A C 1
ATOM 779 O O . ARG A 1 93 ? -2.489 -10.943 -8.634 1.00 92.50 93 ARG A O 1
ATOM 786 N N . ASP A 1 94 ? -1.298 -12.781 -8.138 1.00 91.62 94 ASP A N 1
ATOM 787 C CA . ASP A 1 94 ? -2.400 -13.501 -7.487 1.00 91.62 94 ASP A CA 1
ATOM 788 C C . ASP A 1 94 ? -2.921 -12.772 -6.240 1.00 91.62 94 ASP A C 1
ATOM 790 O O . ASP A 1 94 ? -4.132 -12.664 -6.052 1.00 91.62 94 ASP A O 1
ATOM 794 N N . ASN A 1 95 ? -2.027 -12.122 -5.484 1.00 90.19 95 ASN A N 1
ATOM 795 C CA . ASN A 1 95 ? -2.395 -11.247 -4.363 1.00 90.19 95 ASN A CA 1
ATOM 796 C C . ASN A 1 95 ? -3.321 -10.091 -4.771 1.00 90.19 95 ASN A C 1
ATOM 798 O O . ASN A 1 95 ? -4.079 -9.599 -3.941 1.00 90.19 95 ASN A O 1
ATOM 802 N N . THR A 1 96 ? -3.243 -9.623 -6.018 1.00 91.00 96 THR A N 1
ATOM 803 C CA .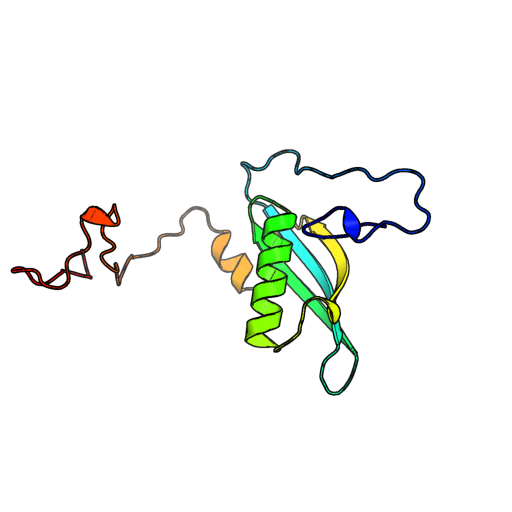 THR A 1 96 ? -4.112 -8.560 -6.539 1.00 91.00 96 THR A CA 1
ATOM 804 C C . THR A 1 96 ? -5.387 -9.161 -7.129 1.00 91.00 96 THR A C 1
ATOM 806 O O . THR A 1 96 ? -6.480 -8.666 -6.858 1.00 91.00 96 THR A O 1
ATOM 809 N N . LYS A 1 97 ? -5.265 -10.275 -7.865 1.00 92.06 97 LYS A N 1
ATOM 810 C CA . LYS A 1 97 ? -6.395 -10.981 -8.493 1.00 92.06 97 LYS A CA 1
ATOM 811 C C . LYS A 1 97 ? -7.446 -11.450 -7.490 1.00 92.06 97 LYS A C 1
ATOM 813 O O . LYS A 1 97 ? -8.631 -11.393 -7.809 1.00 92.06 97 LYS A O 1
ATOM 818 N N . GLN A 1 98 ? -7.040 -11.868 -6.288 1.00 91.06 98 GLN A N 1
ATOM 819 C CA . GLN A 1 98 ? -7.978 -12.345 -5.264 1.00 91.06 98 GLN A CA 1
ATOM 820 C C . GLN A 1 98 ? -9.037 -11.301 -4.874 1.00 91.06 98 GLN A C 1
ATOM 822 O O . GLN A 1 98 ? -10.087 -11.678 -4.375 1.00 91.06 98 GLN A O 1
ATOM 827 N N . PHE A 1 99 ? -8.793 -10.007 -5.124 1.00 90.12 99 PHE A N 1
ATOM 828 C CA . PHE A 1 99 ? -9.693 -8.903 -4.773 1.00 90.12 99 PHE A CA 1
ATOM 829 C C . PHE A 1 99 ? -10.578 -8.412 -5.932 1.00 90.12 99 PHE A C 1
ATOM 831 O O . PHE A 1 99 ? -11.176 -7.342 -5.832 1.00 90.12 99 PHE A O 1
ATOM 838 N N . HIS A 1 100 ? -10.634 -9.133 -7.055 1.00 89.50 100 HIS A N 1
ATOM 839 C CA . HIS A 1 100 ? -11.403 -8.708 -8.234 1.00 89.50 100 HIS A CA 1
ATOM 840 C C . HIS A 1 100 ? -12.860 -9.177 -8.247 1.00 89.50 100 HIS A C 1
ATOM 842 O O . HIS A 1 100 ? -13.665 -8.605 -8.978 1.00 89.50 100 HIS A O 1
ATOM 848 N N . ASN A 1 101 ? -13.201 -10.207 -7.474 1.00 90.12 101 ASN A N 1
ATOM 849 C CA . ASN A 1 101 ? -14.575 -10.689 -7.386 1.00 90.12 101 ASN A CA 1
ATOM 850 C C . ASN A 1 101 ? -15.445 -9.676 -6.602 1.00 90.12 101 ASN A C 1
ATOM 852 O O . ASN A 1 101 ? -15.041 -9.160 -5.563 1.00 90.12 101 ASN A O 1
ATOM 856 N N . SER A 1 102 ? -16.634 -9.357 -7.115 1.00 88.75 102 SER A N 1
ATOM 857 C CA . SER A 1 102 ? -17.586 -8.439 -6.477 1.00 88.75 102 SER A CA 1
ATOM 858 C C . SER A 1 102 ? -18.238 -9.022 -5.222 1.00 88.75 102 SER A C 1
ATOM 860 O O . SER A 1 102 ? -18.661 -8.271 -4.350 1.00 88.75 102 SER A O 1
ATOM 862 N N . GLU A 1 103 ? -18.302 -10.347 -5.106 1.00 93.38 103 GLU A N 1
ATOM 863 C CA . GLU A 1 103 ? -19.007 -11.049 -4.025 1.00 93.38 103 GLU A CA 1
ATOM 864 C C . GLU A 1 103 ? -18.083 -11.509 -2.889 1.00 93.38 103 GLU A C 1
ATOM 866 O O . GLU A 1 103 ? -18.448 -12.362 -2.077 1.00 93.38 103 GLU A O 1
ATOM 871 N N . ILE A 1 104 ? -16.869 -10.963 -2.810 1.00 92.62 104 ILE A N 1
ATOM 872 C CA . ILE A 1 104 ? -15.898 -11.375 -1.796 1.00 92.62 104 ILE A CA 1
ATOM 873 C C . ILE A 1 104 ? -16.381 -10.961 -0.406 1.00 92.62 104 ILE A C 1
ATOM 875 O O . ILE A 1 104 ? -16.672 -9.793 -0.147 1.00 92.62 104 ILE A O 1
ATOM 879 N N . LYS A 1 105 ? -16.398 -11.925 0.516 1.00 92.88 105 LYS A N 1
ATOM 880 C CA . LYS A 1 105 ? -16.715 -11.720 1.931 1.00 92.88 105 LYS A CA 1
ATOM 881 C C . LYS A 1 105 ? -15.583 -12.287 2.776 1.00 92.88 105 LYS A C 1
ATOM 883 O O . LYS A 1 105 ? -15.154 -13.417 2.560 1.00 92.88 105 LYS A O 1
ATOM 888 N N . PHE A 1 106 ? -15.123 -11.511 3.752 1.00 90.19 106 PHE A N 1
ATOM 889 C CA . PHE A 1 106 ? -14.099 -11.943 4.699 1.00 90.19 106 PHE A CA 1
ATOM 890 C C . PHE A 1 106 ? -14.699 -12.009 6.106 1.00 90.19 106 PHE A C 1
ATOM 892 O O . PHE A 1 106 ? -15.209 -10.991 6.581 1.00 90.19 106 PHE A O 1
ATOM 899 N N . PRO A 1 107 ? -14.647 -13.165 6.793 1.00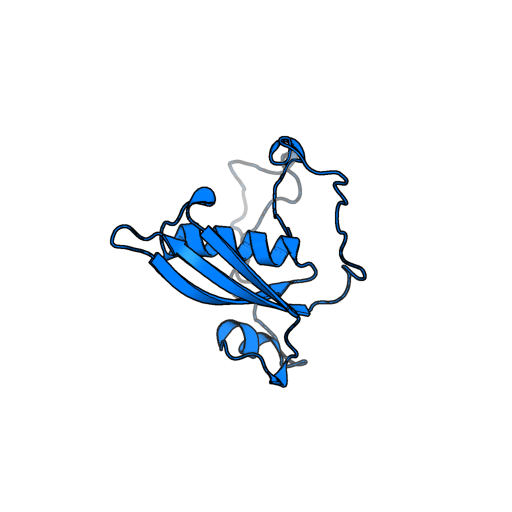 91.81 107 PRO A N 1
ATOM 900 C CA . PRO A 1 107 ? -15.025 -13.225 8.195 1.00 91.81 107 PRO A CA 1
ATOM 901 C C . PRO A 1 107 ? -13.984 -12.487 9.044 1.00 91.81 107 PRO A C 1
ATOM 903 O O . PRO A 1 107 ? -12.775 -12.679 8.892 1.00 91.81 107 PRO A O 1
ATOM 906 N N . LEU A 1 108 ? -14.447 -11.658 9.976 1.00 88.88 108 LEU A N 1
ATOM 907 C CA . LEU A 1 108 ? -13.582 -11.025 10.970 1.00 88.88 108 LEU A CA 1
ATOM 908 C C . LEU A 1 108 ? -13.356 -11.995 12.135 1.00 88.88 108 LEU A C 1
ATOM 910 O O . LEU A 1 108 ? -14.028 -11.917 13.154 1.00 88.88 108 LEU A O 1
ATOM 914 N N . VAL A 1 109 ? -12.407 -12.920 11.969 1.00 89.06 109 VAL A N 1
ATOM 915 C CA . VAL A 1 109 ? -12.133 -13.993 12.951 1.00 89.06 109 VAL A CA 1
ATOM 916 C C . VAL A 1 109 ? -11.547 -13.458 14.263 1.00 89.06 109 VAL A C 1
ATOM 918 O O . VAL A 1 109 ? -11.776 -14.026 15.323 1.00 89.06 109 VAL A O 1
ATOM 921 N N . TYR A 1 110 ? -10.780 -12.368 14.205 1.00 88.06 110 TYR A N 1
ATOM 922 C CA . TYR A 1 110 ? -10.139 -11.777 15.377 1.00 88.06 110 TYR A CA 1
ATOM 923 C C . TYR A 1 110 ? -10.257 -10.256 15.349 1.00 88.06 110 TYR A C 1
ATOM 925 O O . TYR A 1 110 ? -9.606 -9.576 14.549 1.00 88.06 110 TYR A O 1
ATOM 933 N N . ARG A 1 111 ? -11.052 -9.702 16.263 1.00 86.56 111 ARG A N 1
ATOM 934 C CA . ARG A 1 111 ? -11.235 -8.260 16.414 1.00 86.56 111 ARG A CA 1
ATOM 935 C C . ARG A 1 111 ? -10.495 -7.755 17.645 1.00 86.56 111 ARG A C 1
ATOM 937 O O . ARG A 1 111 ? -10.965 -7.850 18.775 1.00 86.56 111 ARG A O 1
ATOM 944 N N . LYS A 1 112 ? -9.322 -7.151 17.427 1.00 86.00 112 LYS A N 1
ATOM 945 C CA . LYS A 1 112 ? -8.582 -6.474 18.502 1.00 86.00 112 LYS A CA 1
ATOM 946 C C . LYS A 1 112 ? -9.394 -5.278 19.004 1.00 86.00 112 LYS A C 1
ATOM 948 O O . LYS A 1 112 ? -9.502 -4.276 18.299 1.00 86.00 112 LYS A O 1
ATOM 953 N N . VAL A 1 113 ? -9.903 -5.357 20.234 1.00 85.69 113 VAL A N 1
ATOM 954 C CA . VAL A 1 113 ? -10.629 -4.254 20.881 1.00 85.69 113 VAL A CA 1
ATOM 955 C C . VAL A 1 113 ? -9.683 -3.064 21.061 1.00 85.69 113 VAL A C 1
ATOM 957 O O . VAL A 1 113 ? -8.746 -3.106 21.860 1.00 85.69 113 VAL A O 1
ATOM 960 N N . ARG A 1 114 ? -9.910 -1.995 20.292 1.00 86.62 114 ARG A N 1
ATOM 961 C CA . ARG A 1 114 ? -9.201 -0.716 20.427 1.00 86.62 114 ARG A CA 1
ATOM 962 C C . ARG A 1 114 ? -10.156 0.296 21.067 1.00 86.62 114 ARG A C 1
ATOM 964 O O . ARG A 1 114 ? -11.271 0.434 20.571 1.00 86.62 114 ARG A O 1
ATOM 971 N N . PRO A 1 115 ? -9.768 0.985 22.157 1.00 88.50 115 PRO A N 1
ATOM 972 C CA . PRO A 1 115 ? -10.612 2.025 22.731 1.00 88.50 115 PRO A CA 1
ATOM 973 C C . PRO A 1 115 ? -10.807 3.150 21.694 1.00 88.50 115 PRO A C 1
ATOM 975 O O . PRO A 1 115 ? -9.816 3.551 21.079 1.00 88.50 115 PRO A O 1
ATOM 978 N N . PRO A 1 116 ? -12.035 3.673 21.501 1.00 88.81 116 PRO A N 1
ATOM 979 C CA . PRO A 1 116 ? -12.309 4.697 20.486 1.00 88.81 116 PRO A CA 1
ATOM 980 C C . PRO A 1 116 ? -11.494 5.977 20.682 1.00 88.81 116 PRO A C 1
ATOM 982 O O . PRO A 1 116 ? -11.106 6.633 19.722 1.00 88.81 116 PRO A O 1
ATOM 985 N N . THR A 1 117 ? -11.207 6.324 21.938 1.00 92.06 117 THR A N 1
ATOM 986 C CA . THR A 1 117 ? -10.409 7.495 22.300 1.00 92.06 117 THR A CA 1
ATOM 987 C C . THR A 1 117 ? -9.329 7.125 23.308 1.00 92.06 117 THR A C 1
ATOM 989 O O . THR A 1 117 ? -9.475 6.199 24.110 1.00 92.06 117 THR A O 1
ATOM 992 N N . ARG A 1 118 ? -8.226 7.885 23.309 1.00 89.38 118 ARG A N 1
ATOM 993 C CA . ARG A 1 118 ? -7.091 7.648 24.217 1.00 89.38 118 ARG A CA 1
ATOM 994 C C . ARG A 1 118 ? -7.472 7.787 25.695 1.00 89.38 118 ARG A C 1
ATOM 996 O O . ARG A 1 118 ? -6.896 7.087 26.520 1.00 89.38 118 ARG A O 1
ATOM 1003 N N . LYS A 1 119 ? -8.457 8.637 26.013 1.00 91.50 119 LYS A N 1
ATOM 1004 C CA . LYS A 1 119 ? -8.976 8.849 27.377 1.00 91.50 119 LYS A CA 1
ATOM 1005 C C . LYS A 1 119 ? -9.595 7.580 27.975 1.00 91.50 119 LYS A C 1
ATOM 1007 O O . LYS A 1 119 ? -9.470 7.343 29.166 1.00 91.50 119 LYS A O 1
ATOM 1012 N N . LEU A 1 120 ? -10.211 6.740 27.141 1.00 87.19 120 LEU A N 1
ATOM 1013 C CA . LEU A 1 120 ? -10.880 5.498 27.550 1.00 87.19 120 LEU A CA 1
ATOM 1014 C C . LEU A 1 120 ? -9.926 4.291 27.625 1.00 87.19 120 LEU A C 1
ATOM 1016 O O . LEU A 1 120 ? -10.363 3.152 27.817 1.00 87.19 120 LEU A O 1
ATOM 1020 N N . ARG A 1 121 ? -8.620 4.510 27.430 1.00 88.00 121 ARG A N 1
ATOM 1021 C CA . ARG A 1 121 ? -7.602 3.465 27.537 1.00 88.00 121 ARG A CA 1
ATOM 1022 C C . ARG A 1 121 ? -7.224 3.274 29.003 1.00 88.00 121 ARG A C 1
ATOM 1024 O O . ARG A 1 121 ? -6.417 4.029 29.535 1.00 88.00 121 ARG A O 1
ATOM 1031 N N . THR A 1 122 ? -7.775 2.241 29.624 1.00 87.12 122 THR A N 1
ATOM 1032 C CA . THR A 1 122 ? -7.450 1.841 30.998 1.00 87.12 122 THR A CA 1
ATOM 1033 C C . THR A 1 122 ? -6.412 0.717 31.019 1.00 87.12 122 THR A C 1
ATOM 1035 O O . THR A 1 122 ? -6.314 -0.062 30.069 1.00 87.12 122 THR A O 1
ATOM 1038 N N . THR A 1 123 ? -5.622 0.637 32.093 1.00 88.00 123 THR A N 1
ATOM 1039 C CA . THR A 1 123 ? -4.681 -0.471 32.352 1.00 88.00 123 THR A CA 1
ATOM 1040 C C . THR A 1 123 ? -5.408 -1.728 32.817 1.00 88.00 123 THR A C 1
ATOM 1042 O O . THR A 1 123 ? -5.058 -2.829 32.404 1.00 88.00 123 THR A O 1
ATOM 1045 N N . PHE A 1 124 ? -6.462 -1.553 33.614 1.00 89.00 124 PHE A N 1
ATOM 1046 C CA . PHE A 1 124 ? -7.293 -2.631 34.137 1.00 89.00 124 PHE A CA 1
ATOM 1047 C C . PHE A 1 124 ? -8.747 -2.466 33.687 1.00 89.00 124 PHE A C 1
ATOM 1049 O O . PHE A 1 124 ? -9.238 -1.348 33.491 1.00 89.00 124 PHE A O 1
ATOM 1056 N N . LYS A 1 125 ? -9.435 -3.594 33.496 1.00 88.56 125 LYS A N 1
ATOM 1057 C CA . LYS A 1 125 ? -10.877 -3.671 33.243 1.00 88.56 125 LYS A CA 1
ATOM 1058 C C . LYS A 1 125 ? -11.456 -4.851 34.008 1.00 88.56 125 LYS A C 1
ATOM 1060 O O . LYS A 1 125 ? -10.820 -5.894 34.094 1.00 88.56 125 LYS A O 1
ATOM 1065 N N . ALA A 1 126 ? -12.668 -4.674 34.526 1.00 90.81 126 ALA A N 1
ATOM 1066 C CA . ALA A 1 126 ? -13.375 -5.717 35.263 1.00 90.81 126 ALA A CA 1
ATOM 1067 C C . ALA A 1 126 ? -13.878 -6.856 34.355 1.00 90.81 126 ALA A C 1
ATOM 1069 O O . ALA A 1 126 ? -14.043 -7.980 34.816 1.00 90.81 126 ALA A O 1
ATOM 1070 N N . SER A 1 127 ? -14.099 -6.590 33.062 1.00 88.69 127 SER A N 1
ATOM 1071 C CA . SER A 1 127 ? -14.580 -7.576 32.091 1.00 88.69 127 SER A CA 1
ATOM 1072 C C . SER A 1 127 ? -13.491 -8.020 31.112 1.00 88.69 127 SER A C 1
ATOM 1074 O O . SER A 1 127 ? -12.655 -7.228 30.664 1.00 88.69 127 SER A O 1
ATOM 1076 N N . ARG A 1 128 ? -13.520 -9.310 30.750 1.00 86.31 128 ARG A N 1
ATOM 1077 C CA . ARG A 1 128 ? -12.644 -9.881 29.719 1.00 86.31 128 ARG A CA 1
ATOM 1078 C C . ARG A 1 128 ? -13.157 -9.475 28.329 1.00 86.31 128 ARG A C 1
ATOM 1080 O O . ARG A 1 128 ? -14.360 -9.571 28.088 1.00 86.31 128 ARG A O 1
ATOM 1087 N N . PRO A 1 129 ? -12.288 -9.032 27.406 1.00 87.06 129 PRO A N 1
ATOM 1088 C CA . PRO A 1 129 ? -12.713 -8.694 26.053 1.00 87.06 129 PRO A CA 1
ATOM 1089 C C . PRO A 1 129 ? -13.073 -9.959 25.261 1.00 87.06 129 PRO A C 1
ATOM 1091 O O . PRO A 1 129 ? -12.344 -10.948 25.311 1.00 87.06 129 PRO A O 1
ATOM 1094 N N . ASN A 1 130 ? -14.162 -9.905 24.491 1.00 86.00 130 ASN A N 1
ATOM 1095 C CA . ASN A 1 130 ? -14.478 -10.907 23.473 1.00 86.00 130 ASN A CA 1
ATOM 1096 C C . ASN A 1 130 ? -13.855 -10.478 22.134 1.00 86.00 130 ASN A C 1
ATOM 1098 O O . ASN A 1 130 ? -13.992 -9.323 21.735 1.00 86.00 130 ASN A O 1
ATOM 1102 N N . LEU A 1 131 ? -13.140 -11.391 21.475 1.00 82.81 131 LEU A N 1
ATOM 1103 C CA . LEU A 1 131 ? -12.369 -11.126 20.254 1.00 82.81 131 LEU A CA 1
ATOM 1104 C C . LEU A 1 131 ? -13.007 -11.749 19.002 1.00 82.81 131 LEU A C 1
ATOM 1106 O O . LEU A 1 131 ? -12.527 -11.484 17.903 1.00 82.81 131 LEU A O 1
ATOM 1110 N N . PHE A 1 132 ? -14.068 -12.547 19.170 1.00 78.69 132 PHE A N 1
ATOM 1111 C CA . PHE A 1 132 ? -14.724 -13.325 18.108 1.00 78.69 132 PHE A CA 1
ATOM 1112 C C . P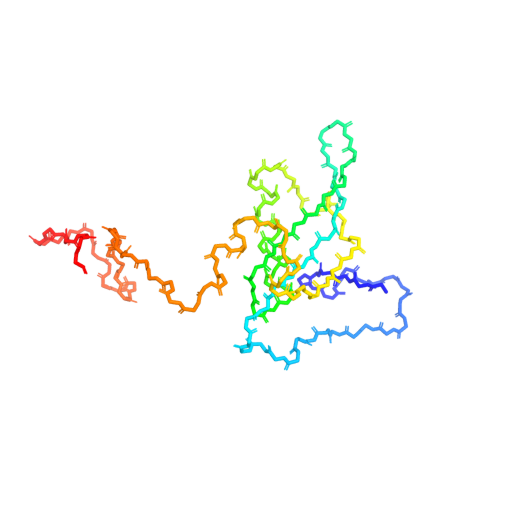HE A 1 132 ? -16.112 -12.786 17.712 1.00 78.69 132 PHE A C 1
ATOM 1114 O O . PHE A 1 132 ? -16.707 -13.271 16.755 1.00 78.69 132 PHE A O 1
ATOM 1121 N N . MET A 1 133 ? -16.620 -11.793 18.453 1.00 60.50 133 MET A N 1
ATOM 1122 C CA . MET A 1 133 ? -17.789 -10.965 18.110 1.00 60.50 133 MET A CA 1
ATOM 1123 C C . MET A 1 133 ? -17.328 -9.650 17.491 1.00 60.50 133 MET A C 1
ATOM 1125 O O . MET A 1 133 ? -18.002 -9.139 16.578 1.00 60.50 133 MET A O 1
#

Secondary structure (DSSP, 8-state):
-----SSGGGG-SS-S--PPP--S-TTS-EEEEEEEEEE-SS-EEEEEEEEEESSHHHHHHHHHHHHHHHS---GGGEEEEEEEEE-GGG---HHHHTT--TT------------SSGGG--S--SSPPPS--

Nearest PDB structures (foldseek):
  8b2l-assembly1_I3  TM=9.747E-01  e=1.245E-17  Nicotiana tabacum
  7qiz-assembly1_U  TM=9.758E-01  e=5.222E-17  Solanum lycopersicum
  9cai-assembly1_CS  TM=9.605E-01  e=3.888E-13  Caenorhabditis elegans
  8y0w-assembly1_LS  TM=9.502E-01  e=6.403E-13  Homo sapiens
  8fkp-assembly1_LC  TM=9.491E-01  e=3.669E-12  Homo sapiens

Radius of gyration: 20.19 Å; Cα contacts (8 Å, |Δi|>4): 143; chains: 1; bounding box: 44×39×53 Å

InterPro domains:
  IPR021138 Large ribosomal subunit protein eL20, eukaryota [PIRSF002190] (17-132)
  IPR021138 Large ribosomal subunit protein eL20, eukaryota [PTHR10052] (18-132)
  IPR023573 Large ribosomal subunit protein eL20 domain [PF01775] (39-83)

Organism: Zea mays (NCBI:txid4577)

Foldseek 3Di:
DDDDDPDPVVVPPDDPDDDDDDDPWLPDKFKKKWWKWFAAPVGIDIDIDIDIHSDPNVVVVVVQVCCCPPRVGHPVRMDTPDMDTDDLVRDDDPVSVVPPDPPDDDQQQFADDDDPDPVPDDPDDPDDDDGRD

Mean predicted aligned error: 7.47 Å

Solvent-accessible surface area (backbone atoms only — not comparable to full-atom values): 8922 Å² total; per-residue (Å²): 133,94,80,91,68,100,55,80,77,83,61,79,77,91,64,97,74,87,82,86,86,77,72,92,58,66,87,49,78,43,37,37,37,38,35,32,38,34,50,58,98,88,47,79,46,81,46,76,49,73,38,78,31,42,39,72,66,56,36,51,50,53,47,51,55,49,36,36,68,78,69,66,35,56,73,92,42,51,44,78,76,46,76,43,81,45,57,84,88,71,62,83,50,64,88,58,55,75,70,69,59,90,82,74,79,80,83,73,71,72,47,81,88,69,62,94,45,79,87,70,61,66,96,75,72,98,68,83,84,76,38,68,122

Sequence (133 aa):
MFCFSPHLLLSFITHFDVSQIFERNPTTIKNYGIWLRYQSRTGYHNMYKEYRDTTLNGAVEQMYNEMASRHRVRSPCIQIIKTATVHFKLCKRDNTKQFHNSEIKFPLVYRKVRPPTRKLRTTFKASRPNLFM